Protein AF-T0ZUC8-F1 (afdb_monomer)

Organism: NCBI:txid410659

Foldseek 3Di:
DPVLLVLLVVLQVVLVVLVVCCVVQVDQPDDDPNHRVVVVSVVVSVVSNVVSNVSSVVSVVVVVVVVVVVVVPD

Secondary structure (DSSP, 8-state):
--HHHHHHHHHHHHHHHHHH-HHHH----SEETTEEHHHHHHHHHHHHHHHHHHHHHHHHHHHHHHHHHHSS--

InterPro domains:
  IPR021741 Protein of unknown function DUF3311 [PF11755] (10-58)

Mean predicted aligned error: 9.08 Å

Radius of gyration: 18.45 Å; Cα contacts (8 Å, |Δi|>4): 37; chains: 1; bounding box: 38×23×56 Å

Solvent-accessible surface area (backbone atoms only — not comparable to full-atom values): 4308 Å² total; per-residue (Å²): 128,62,68,60,59,54,51,29,52,50,42,59,47,48,48,56,54,66,65,66,49,48,85,84,51,74,47,74,69,64,60,55,97,89,37,44,43,56,57,57,50,52,62,57,44,51,62,49,43,54,50,34,47,51,52,26,49,54,50,53,50,57,55,52,55,58,60,57,65,69,69,72,78,117

pLDDT: mean 78.15, std 13.51, range [47.09, 95.19]

Structure (mmCIF, N/CA/C/O backbone):
data_AF-T0ZUC8-F1
#
_entry.id   AF-T0ZUC8-F1
#
loop_
_atom_site.group_PDB
_atom_site.id
_atom_site.type_symbol
_atom_site.label_atom_id
_atom_site.label_alt_id
_atom_site.label_comp_id
_atom_site.label_asym_id
_atom_site.label_entity_id
_atom_site.label_seq_id
_atom_site.pdbx_PDB_ins_code
_atom_site.Cartn_x
_atom_site.Cartn_y
_atom_site.Cartn_z
_atom_site.occupancy
_atom_site.B_iso_or_equiv
_atom_site.auth_seq_id
_atom_site.auth_comp_id
_atom_site.auth_asym_id
_atom_site.auth_atom_id
_atom_site.pdbx_PDB_model_num
ATOM 1 N N . MET A 1 1 ? -21.892 -8.521 11.494 1.00 55.53 1 MET A N 1
ATOM 2 C CA . MET A 1 1 ? -20.494 -8.050 11.371 1.00 55.53 1 MET A CA 1
ATOM 3 C C . MET A 1 1 ? -20.532 -6.547 11.172 1.00 55.53 1 MET A C 1
ATOM 5 O O . MET A 1 1 ? -21.328 -6.100 10.361 1.00 55.53 1 MET A O 1
ATOM 9 N N . ASP A 1 2 ? -19.754 -5.761 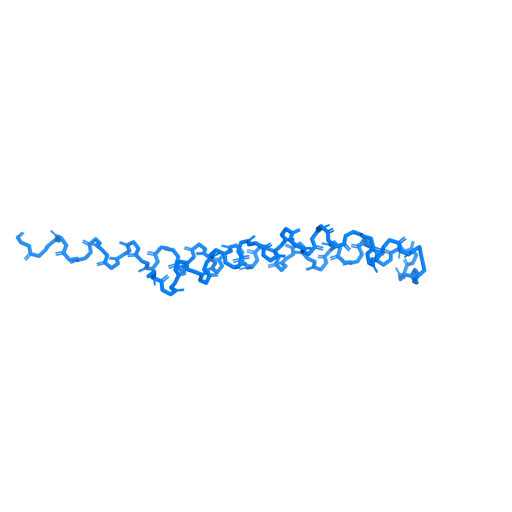11.918 1.00 77.06 2 ASP A N 1
ATOM 10 C CA . ASP A 1 2 ? -19.740 -4.305 11.721 1.00 77.06 2 ASP A CA 1
ATOM 11 C C . ASP A 1 2 ? -19.200 -3.987 10.321 1.00 77.06 2 ASP A C 1
ATOM 13 O O . ASP A 1 2 ? -18.035 -4.276 10.040 1.00 77.06 2 ASP A O 1
ATOM 17 N N . ASN A 1 3 ? -20.011 -3.368 9.456 1.00 84.31 3 ASN A N 1
ATOM 18 C CA . ASN A 1 3 ? -19.631 -3.053 8.069 1.00 84.31 3 ASN A CA 1
ATOM 19 C C . ASN A 1 3 ? -18.279 -2.315 7.991 1.00 84.31 3 ASN A C 1
ATOM 21 O O . ASN A 1 3 ? -17.487 -2.546 7.087 1.00 84.31 3 ASN A O 1
ATOM 25 N N . LYS A 1 4 ? -17.961 -1.490 8.998 1.00 82.00 4 LYS A N 1
ATOM 26 C CA . LYS A 1 4 ? -16.681 -0.769 9.113 1.00 82.00 4 LYS A CA 1
ATOM 27 C C . LYS A 1 4 ? -15.472 -1.686 9.316 1.00 82.00 4 LYS A C 1
ATOM 29 O O . LYS A 1 4 ? -14.413 -1.418 8.760 1.00 82.00 4 LYS A O 1
ATOM 34 N N . LYS A 1 5 ? -15.621 -2.760 10.098 1.00 83.81 5 LYS A N 1
ATOM 35 C CA . LYS A 1 5 ? -14.556 -3.752 10.320 1.00 83.81 5 LYS A CA 1
ATOM 36 C C . LYS A 1 5 ? -14.313 -4.572 9.057 1.00 83.81 5 LYS A C 1
ATOM 38 O O . LYS A 1 5 ? -13.164 -4.848 8.739 1.00 83.81 5 LYS A O 1
ATOM 43 N N . LEU A 1 6 ? -15.382 -4.902 8.326 1.00 87.88 6 LEU A N 1
ATOM 44 C CA . LEU A 1 6 ? -15.279 -5.572 7.029 1.00 87.88 6 LEU A CA 1
ATOM 45 C C . LEU A 1 6 ? -14.527 -4.698 6.014 1.00 87.88 6 LEU A C 1
ATOM 47 O O . LEU A 1 6 ? -13.590 -5.175 5.386 1.00 87.88 6 LEU A O 1
ATOM 51 N N . VAL A 1 7 ? -14.872 -3.410 5.912 1.00 88.69 7 VAL A N 1
ATOM 52 C CA . VAL A 1 7 ? -14.167 -2.463 5.029 1.00 88.69 7 VAL A CA 1
ATOM 53 C C . VAL A 1 7 ? -12.693 -2.325 5.420 1.00 88.69 7 VAL A C 1
ATOM 55 O O . VAL A 1 7 ? -11.831 -2.406 4.554 1.00 88.69 7 VAL A O 1
ATOM 58 N N . ALA A 1 8 ? -12.380 -2.181 6.711 1.00 88.06 8 ALA A N 1
ATOM 59 C CA . ALA A 1 8 ? -10.992 -2.104 7.170 1.00 88.06 8 ALA A CA 1
ATOM 60 C C . ALA A 1 8 ? -10.196 -3.383 6.850 1.00 88.06 8 ALA A C 1
ATOM 62 O O . ALA A 1 8 ? -9.060 -3.292 6.394 1.00 88.06 8 ALA A O 1
ATOM 63 N N . ALA A 1 9 ? -10.798 -4.564 7.026 1.00 88.00 9 ALA A N 1
ATOM 64 C CA . ALA A 1 9 ? -10.171 -5.834 6.666 1.00 88.00 9 ALA A CA 1
ATOM 65 C C . ALA A 1 9 ? -9.883 -5.928 5.158 1.00 88.00 9 ALA A C 1
ATOM 67 O O . ALA A 1 9 ? -8.792 -6.339 4.773 1.00 88.00 9 ALA A O 1
ATOM 68 N N . ILE A 1 10 ? -10.816 -5.488 4.307 1.00 90.56 10 ILE A N 1
ATOM 69 C CA . ILE A 1 10 ? -10.615 -5.455 2.850 1.00 90.56 10 ILE A CA 1
ATOM 70 C C . ILE A 1 10 ? -9.463 -4.511 2.484 1.00 90.56 10 ILE A C 1
ATOM 72 O O . ILE A 1 10 ? -8.562 -4.915 1.754 1.00 90.56 10 ILE A O 1
ATOM 76 N N . LEU A 1 11 ? -9.446 -3.288 3.026 1.00 91.06 11 LEU A N 1
ATOM 77 C CA . LEU A 1 11 ? -8.387 -2.303 2.759 1.00 91.06 11 LEU A CA 1
ATOM 78 C C . LEU A 1 11 ? -6.993 -2.815 3.142 1.00 91.06 11 LEU A C 1
ATOM 80 O O . LEU A 1 11 ? -6.020 -2.483 2.475 1.00 91.06 11 LEU A O 1
ATOM 84 N N . ILE A 1 12 ? -6.904 -3.632 4.193 1.00 89.12 12 ILE A N 1
ATOM 85 C CA . ILE A 1 12 ? -5.650 -4.249 4.637 1.00 89.12 12 ILE A CA 1
ATOM 86 C C . ILE A 1 12 ? -5.223 -5.380 3.703 1.00 89.12 12 ILE A C 1
ATOM 88 O O . ILE A 1 12 ? -4.031 -5.523 3.469 1.00 89.12 12 ILE A O 1
ATOM 92 N N . ILE A 1 13 ? -6.158 -6.17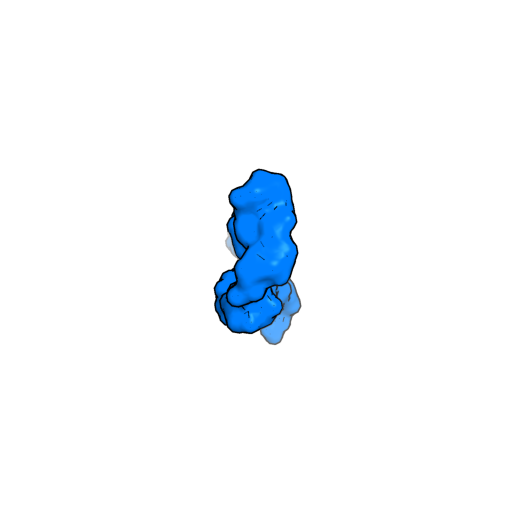2 3.172 1.00 90.88 13 ILE A N 1
ATOM 93 C CA . ILE A 1 13 ? -5.858 -7.330 2.312 1.00 90.88 13 ILE A CA 1
ATOM 94 C C . ILE A 1 13 ? -5.450 -6.901 0.893 1.00 90.88 13 ILE A C 1
ATOM 96 O O . ILE A 1 13 ? -4.600 -7.549 0.283 1.00 90.88 13 ILE A O 1
ATOM 100 N N . VAL A 1 14 ? -6.013 -5.805 0.376 1.00 90.31 14 VAL A N 1
ATOM 101 C CA . VAL A 1 14 ? -5.753 -5.301 -0.987 1.00 90.31 14 VAL A CA 1
ATOM 102 C C . VAL A 1 14 ? -4.255 -5.142 -1.309 1.00 90.31 14 VAL A C 1
ATOM 104 O O . VAL A 1 14 ? -3.840 -5.672 -2.341 1.00 90.31 14 VAL A O 1
ATOM 107 N N . PRO A 1 15 ? -3.418 -4.507 -0.460 1.00 86.38 15 PRO A N 1
ATOM 108 C CA . PRO A 1 15 ? -1.975 -4.448 -0.668 1.00 86.38 15 PRO A CA 1
ATOM 109 C C . PRO A 1 15 ? -1.357 -5.836 -0.850 1.00 86.38 15 PRO A C 1
ATOM 111 O O . PRO A 1 15 ? -0.657 -6.064 -1.827 1.00 86.38 15 PRO A O 1
ATOM 114 N N . PHE A 1 16 ? -1.656 -6.799 0.027 1.00 86.31 16 PHE A N 1
ATOM 115 C CA . PHE A 1 16 ? -1.070 -8.142 -0.059 1.00 86.31 16 PHE A CA 1
ATOM 116 C C . PHE A 1 16 ? -1.416 -8.837 -1.371 1.00 86.31 16 PHE A C 1
ATOM 118 O O . PHE A 1 16 ? -0.539 -9.430 -1.990 1.00 86.31 16 PHE A O 1
ATOM 125 N N . VAL A 1 17 ? -2.666 -8.727 -1.826 1.00 86.44 17 VAL A N 1
ATOM 126 C CA . VAL A 1 17 ? -3.089 -9.282 -3.120 1.00 86.44 17 VAL A CA 1
ATOM 127 C C . VAL A 1 17 ? -2.355 -8.592 -4.272 1.00 86.44 17 VAL A C 1
ATOM 129 O O . VAL A 1 17 ? -1.898 -9.266 -5.192 1.00 86.44 17 VAL A O 1
ATOM 132 N N . ALA A 1 18 ? -2.178 -7.272 -4.198 1.00 82.38 18 ALA A N 1
ATOM 133 C CA . ALA A 1 18 ? -1.448 -6.502 -5.199 1.00 82.38 18 ALA A CA 1
ATOM 134 C C . ALA A 1 18 ? 0.039 -6.890 -5.291 1.00 82.38 18 ALA A C 1
ATOM 136 O O . ALA A 1 18 ? 0.571 -6.933 -6.399 1.00 82.38 18 ALA A O 1
ATOM 137 N N . TYR A 1 19 ? 0.693 -7.208 -4.168 1.00 78.44 19 TYR A N 1
ATOM 138 C CA . TYR A 1 19 ? 2.075 -7.709 -4.140 1.00 78.44 19 TYR A CA 1
ATOM 139 C C . TYR A 1 19 ? 2.178 -9.197 -4.533 1.00 78.44 19 TYR A C 1
ATOM 141 O O . TYR A 1 19 ? 3.159 -9.598 -5.155 1.00 78.44 19 TYR A O 1
ATOM 149 N N . LEU A 1 20 ? 1.173 -10.019 -4.203 1.00 78.25 20 LEU A N 1
ATOM 150 C CA . LEU A 1 20 ? 1.121 -11.453 -4.535 1.00 78.25 20 LEU A CA 1
ATOM 151 C C . LEU A 1 20 ? 0.742 -11.732 -5.995 1.00 78.25 20 LEU A C 1
ATOM 153 O O . LEU A 1 20 ? 1.010 -12.827 -6.487 1.00 78.25 20 LEU A O 1
ATOM 157 N N . ALA A 1 21 ? 0.193 -10.752 -6.720 1.00 71.69 21 ALA A N 1
ATOM 158 C CA . ALA A 1 21 ? -0.060 -10.809 -8.165 1.00 71.69 21 ALA A CA 1
ATOM 159 C C . ALA A 1 21 ? 1.232 -10.802 -9.023 1.00 71.69 21 ALA A C 1
ATOM 161 O O . ALA A 1 21 ? 1.229 -10.372 -10.176 1.00 71.69 21 ALA A O 1
ATOM 162 N N . LEU 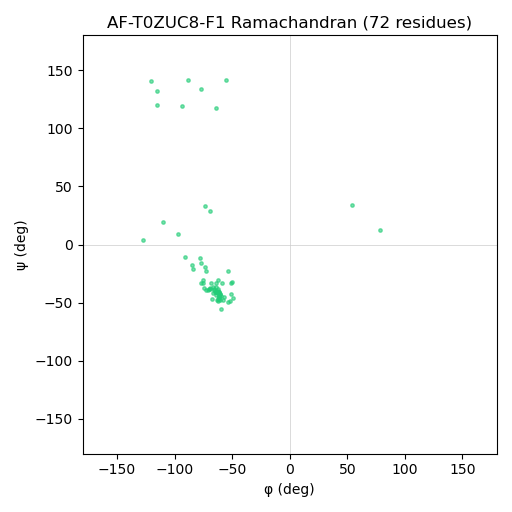A 1 22 ? 2.331 -11.319 -8.467 1.00 61.62 22 LEU A N 1
ATOM 163 C CA . LEU A 1 22 ? 3.664 -11.424 -9.047 1.00 61.62 22 LEU A CA 1
ATOM 164 C C . LEU A 1 22 ? 3.695 -12.065 -10.449 1.00 61.62 22 LEU A C 1
ATOM 166 O O . LEU A 1 22 ? 4.381 -11.523 -11.313 1.00 61.62 22 LEU A O 1
ATOM 170 N N . PRO A 1 23 ? 2.955 -13.155 -10.750 1.00 61.28 23 PRO A N 1
ATOM 171 C CA . PRO A 1 23 ? 3.090 -13.800 -12.054 1.00 61.28 23 PRO A CA 1
ATOM 172 C C . PRO A 1 23 ? 2.370 -13.064 -13.196 1.00 61.28 23 PRO A C 1
ATOM 174 O O . PRO A 1 23 ? 2.620 -13.387 -14.350 1.00 61.28 23 PRO A O 1
ATOM 177 N N . LEU A 1 24 ? 1.508 -12.076 -12.914 1.00 57.78 24 LEU A N 1
ATOM 178 C CA . LEU A 1 24 ? 0.778 -11.331 -13.954 1.00 57.78 24 LEU A CA 1
ATOM 179 C C . LEU A 1 24 ? 1.586 -10.162 -14.548 1.00 57.78 24 LEU A C 1
ATOM 181 O O . LEU A 1 24 ? 1.250 -9.695 -15.633 1.00 57.78 24 LEU A O 1
ATOM 185 N N . TYR A 1 25 ? 2.650 -9.711 -13.869 1.00 54.72 25 TYR A N 1
ATOM 186 C CA . TYR A 1 25 ? 3.466 -8.560 -14.290 1.00 54.72 25 TYR A CA 1
ATOM 187 C C . TYR A 1 25 ? 4.970 -8.842 -14.360 1.00 54.72 25 TYR A C 1
ATOM 189 O O . TYR A 1 25 ? 5.731 -7.922 -14.649 1.00 54.72 25 TYR A O 1
ATOM 197 N N . ASN A 1 26 ? 5.418 -10.081 -14.121 1.00 58.16 26 ASN A N 1
ATOM 198 C CA . ASN A 1 26 ? 6.832 -10.478 -14.224 1.00 58.16 26 ASN A CA 1
ATOM 199 C C . ASN A 1 26 ? 7.323 -10.581 -15.683 1.00 58.16 26 ASN A C 1
ATOM 201 O O . ASN A 1 26 ? 8.123 -11.446 -16.035 1.00 58.16 26 ASN A O 1
ATOM 205 N N . THR A 1 27 ? 6.794 -9.730 -16.553 1.00 62.03 27 THR A N 1
ATOM 206 C CA . THR A 1 27 ? 7.241 -9.603 -17.930 1.00 62.03 27 THR A CA 1
ATOM 207 C C . THR A 1 27 ? 8.268 -8.479 -17.949 1.00 62.03 27 THR A C 1
ATOM 209 O O . THR A 1 27 ? 7.948 -7.344 -17.609 1.00 62.03 27 THR A O 1
ATOM 212 N N . GLU A 1 28 ? 9.499 -8.803 -18.344 1.00 59.66 28 GLU A N 1
ATOM 213 C CA . GLU A 1 28 ? 10.621 -7.858 -18.517 1.00 59.66 28 GLU A CA 1
ATOM 214 C C . GLU A 1 28 ? 10.254 -6.680 -19.449 1.00 59.66 28 GLU A C 1
ATOM 216 O O . GLU A 1 28 ? 10.818 -5.595 -19.354 1.00 59.66 28 GLU A O 1
ATOM 221 N N . PHE A 1 29 ? 9.249 -6.866 -20.313 1.00 57.53 29 PHE A N 1
ATOM 222 C CA . PHE A 1 29 ? 8.773 -5.883 -21.280 1.00 57.53 29 PHE A CA 1
ATOM 223 C C . PHE A 1 29 ? 7.330 -5.460 -20.970 1.00 57.53 29 PHE A C 1
ATOM 225 O O . PHE A 1 29 ? 6.475 -6.336 -20.805 1.00 57.53 29 PHE A O 1
ATOM 232 N N . PRO A 1 30 ? 7.000 -4.154 -20.954 1.00 68.88 30 PRO A N 1
ATOM 233 C CA . PRO A 1 30 ? 7.808 -3.003 -21.372 1.00 68.88 30 PRO A CA 1
ATOM 234 C C . PRO A 1 30 ? 8.699 -2.414 -20.262 1.00 68.88 30 PRO A C 1
ATOM 236 O O . PRO A 1 30 ? 8.274 -2.246 -19.119 1.00 68.88 30 PRO A O 1
ATOM 239 N N . GLU A 1 31 ? 9.911 -2.003 -20.631 1.00 75.31 31 GLU A N 1
ATOM 240 C CA . GLU A 1 31 ? 10.730 -1.117 -19.802 1.00 75.31 31 GLU A CA 1
ATOM 241 C C . GLU A 1 31 ? 10.219 0.323 -19.919 1.00 75.31 31 GLU A C 1
ATOM 243 O O . GLU A 1 31 ? 9.969 0.833 -21.015 1.00 75.31 31 GLU A O 1
ATOM 248 N N . VAL A 1 32 ? 10.079 1.004 -18.785 1.00 81.38 32 VAL A N 1
ATOM 249 C CA . VAL A 1 32 ? 9.697 2.416 -18.721 1.00 81.38 32 VAL A CA 1
ATOM 250 C C . VAL A 1 32 ? 10.867 3.182 -18.125 1.00 81.38 32 VAL A C 1
ATOM 252 O O . VAL A 1 32 ? 11.289 2.912 -17.002 1.00 81.38 32 VAL A O 1
ATOM 255 N N . ALA A 1 33 ? 11.406 4.139 -18.885 1.00 83.88 33 ALA A N 1
ATOM 256 C CA . ALA A 1 33 ? 12.562 4.945 -18.485 1.00 83.88 33 ALA A CA 1
ATOM 257 C C . ALA A 1 33 ? 13.803 4.116 -18.066 1.00 83.88 33 ALA A C 1
ATOM 259 O O . ALA A 1 33 ? 14.541 4.521 -17.172 1.00 83.88 33 ALA A O 1
ATOM 260 N N . GLY A 1 34 ? 14.026 2.956 -18.701 1.00 83.44 34 GLY A N 1
ATOM 261 C CA . GLY A 1 34 ? 15.166 2.071 -18.417 1.00 83.44 34 GLY A CA 1
ATOM 262 C C . GLY A 1 34 ? 15.014 1.208 -17.160 1.00 83.44 34 GLY A C 1
ATOM 263 O O . GLY A 1 34 ? 15.991 0.624 -16.700 1.00 83.44 34 GLY A O 1
ATOM 264 N N . LEU A 1 35 ? 13.806 1.138 -16.588 1.00 81.06 35 LEU A N 1
ATOM 265 C CA . LEU A 1 35 ? 13.463 0.229 -15.497 1.00 81.06 35 LEU A CA 1
ATOM 266 C C . LEU A 1 35 ? 12.310 -0.692 -15.916 1.00 81.06 35 LEU A C 1
ATOM 268 O O . LEU A 1 35 ? 11.345 -0.217 -16.527 1.00 81.06 35 LEU A O 1
ATOM 272 N N . PRO A 1 36 ? 12.343 -1.982 -15.536 1.00 82.50 36 PRO A N 1
ATOM 273 C CA . PRO A 1 36 ? 11.212 -2.878 -15.735 1.00 82.50 36 PRO A CA 1
ATOM 274 C C . PRO A 1 36 ? 9.933 -2.318 -15.102 1.00 82.50 36 PRO A C 1
ATOM 276 O O . PRO A 1 36 ? 9.964 -1.764 -13.995 1.00 82.50 36 PRO A O 1
ATOM 279 N N . PHE A 1 37 ? 8.791 -2.505 -15.770 1.00 80.50 37 PHE A N 1
ATOM 280 C CA . PHE A 1 37 ? 7.475 -2.055 -15.294 1.00 80.50 37 PHE A CA 1
ATOM 281 C C . PHE A 1 37 ? 7.173 -2.477 -13.845 1.00 80.50 37 PHE A C 1
ATOM 283 O O . PHE A 1 37 ? 6.540 -1.732 -13.094 1.00 80.50 37 PHE A O 1
ATOM 290 N N . PHE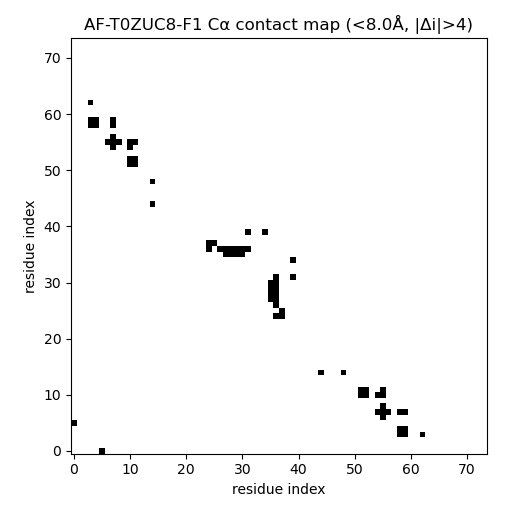 A 1 38 ? 7.688 -3.634 -13.420 1.00 79.75 38 PHE A N 1
ATOM 291 C CA . PHE A 1 38 ? 7.591 -4.122 -12.046 1.00 79.75 38 PHE A CA 1
ATOM 292 C C . PHE A 1 38 ? 7.995 -3.070 -11.003 1.00 79.75 38 PHE A C 1
ATOM 294 O O . PHE A 1 38 ? 7.278 -2.864 -10.026 1.00 79.75 38 PHE A O 1
ATOM 301 N N . TYR A 1 39 ? 9.106 -2.361 -11.205 1.00 81.81 39 TYR A N 1
ATOM 302 C CA . TYR A 1 39 ? 9.579 -1.372 -10.234 1.00 81.81 39 TYR A CA 1
ATOM 303 C C . TYR A 1 39 ? 8.663 -0.151 -10.167 1.00 81.81 39 TYR A C 1
ATOM 305 O O . TYR A 1 39 ? 8.376 0.340 -9.076 1.00 81.81 39 TYR A O 1
ATOM 313 N N . TRP A 1 40 ? 8.136 0.296 -11.307 1.00 84.44 40 TRP A N 1
ATOM 314 C CA . TRP A 1 40 ? 7.141 1.369 -11.351 1.00 84.44 40 TRP A CA 1
ATOM 315 C C . TRP A 1 40 ? 5.868 0.995 -10.605 1.00 84.44 40 TRP A C 1
ATOM 317 O O . TRP A 1 40 ? 5.333 1.808 -9.850 1.00 84.44 40 TRP A O 1
ATOM 327 N N . TYR A 1 41 ? 5.429 -0.255 -10.751 1.00 84.50 41 TYR A N 1
ATOM 328 C CA . TYR A 1 41 ? 4.320 -0.790 -9.978 1.00 84.50 41 TYR A CA 1
ATOM 329 C C . TYR A 1 41 ? 4.612 -0.706 -8.473 1.00 84.50 41 TYR A C 1
ATOM 331 O O . TYR A 1 41 ? 3.796 -0.156 -7.739 1.00 84.50 41 TYR A O 1
ATOM 339 N N . GLN A 1 42 ? 5.793 -1.132 -8.010 1.00 85.62 42 GLN A N 1
ATOM 340 C CA . GLN A 1 42 ? 6.160 -1.019 -6.590 1.00 85.62 42 GLN A CA 1
ATOM 341 C C . GLN A 1 42 ? 6.175 0.433 -6.092 1.00 85.62 42 GLN A C 1
ATOM 343 O O . GLN A 1 42 ? 5.657 0.718 -5.010 1.00 85.62 42 GLN A O 1
ATOM 348 N N . ILE A 1 43 ? 6.722 1.358 -6.886 1.00 89.25 43 ILE A N 1
ATOM 349 C CA . ILE A 1 43 ? 6.804 2.784 -6.538 1.00 89.25 43 ILE A CA 1
ATOM 350 C C . ILE A 1 43 ? 5.410 3.403 -6.409 1.00 89.25 43 ILE A C 1
ATOM 352 O O . ILE A 1 43 ? 5.187 4.186 -5.491 1.00 89.25 43 ILE A O 1
ATOM 356 N N . ILE A 1 44 ? 4.469 3.048 -7.288 1.00 90.44 44 ILE A N 1
ATOM 357 C CA . ILE A 1 44 ? 3.080 3.530 -7.233 1.00 90.44 44 ILE A CA 1
ATOM 358 C C . ILE A 1 44 ? 2.312 2.867 -6.082 1.00 90.44 44 ILE A C 1
ATOM 360 O O . ILE A 1 44 ? 1.539 3.527 -5.384 1.00 90.44 44 ILE A O 1
ATOM 364 N N . TRP A 1 45 ? 2.535 1.575 -5.839 1.00 89.00 45 TRP A N 1
ATOM 365 C CA . TRP A 1 45 ? 1.859 0.839 -4.769 1.00 89.00 45 TRP A CA 1
ATOM 366 C C . TRP A 1 45 ? 2.338 1.204 -3.367 1.00 89.00 45 TRP A C 1
ATOM 368 O O . TRP A 1 45 ? 1.579 1.060 -2.405 1.00 89.00 45 TRP A O 1
ATOM 378 N N . LEU A 1 46 ? 3.546 1.745 -3.229 1.00 89.88 46 LEU A N 1
ATOM 379 C CA . LEU A 1 46 ? 4.078 2.199 -1.949 1.00 89.88 46 LEU A CA 1
ATOM 380 C C . LEU A 1 46 ? 3.218 3.310 -1.294 1.00 89.88 46 LEU A C 1
ATOM 382 O O . LEU A 1 46 ? 2.741 3.099 -0.178 1.00 89.88 46 LEU A O 1
ATOM 386 N N . PRO A 1 47 ? 2.924 4.458 -1.941 1.00 94.81 47 PRO A N 1
ATOM 387 C CA . PRO A 1 47 ? 2.035 5.468 -1.369 1.00 94.81 47 PRO A CA 1
ATOM 388 C C . PRO A 1 47 ? 0.577 4.996 -1.282 1.00 94.81 47 PRO A C 1
ATOM 390 O O . PRO A 1 47 ? -0.118 5.351 -0.328 1.00 94.81 47 PRO A O 1
ATOM 393 N N . ILE A 1 48 ? 0.107 4.169 -2.226 1.00 93.94 48 ILE A N 1
ATOM 394 C CA . ILE A 1 48 ? -1.260 3.623 -2.198 1.00 93.94 48 ILE A CA 1
ATOM 395 C C . ILE A 1 48 ? -1.461 2.741 -0.966 1.00 93.94 48 ILE A C 1
ATOM 397 O O . ILE A 1 48 ? -2.444 2.909 -0.248 1.00 93.94 48 ILE A O 1
ATOM 401 N N . SER A 1 49 ? -0.532 1.827 -0.683 1.00 92.75 49 SER A N 1
ATOM 402 C CA . SER A 1 49 ? -0.623 0.950 0.486 1.00 92.75 49 SER A CA 1
ATOM 403 C C . SER A 1 49 ? -0.597 1.751 1.791 1.00 92.75 49 SER A C 1
ATOM 405 O O . SER A 1 49 ? -1.433 1.514 2.665 1.00 92.75 49 SER A O 1
ATOM 407 N N . GLY A 1 50 ? 0.262 2.772 1.888 1.00 94.12 50 GLY A N 1
ATOM 408 C CA . GLY A 1 50 ? 0.262 3.716 3.009 1.00 94.12 50 GLY A CA 1
ATOM 409 C C . GLY A 1 50 ? -1.089 4.416 3.204 1.00 94.12 50 GLY A C 1
ATOM 410 O O . GLY A 1 50 ? -1.608 4.464 4.322 1.00 94.12 50 GLY A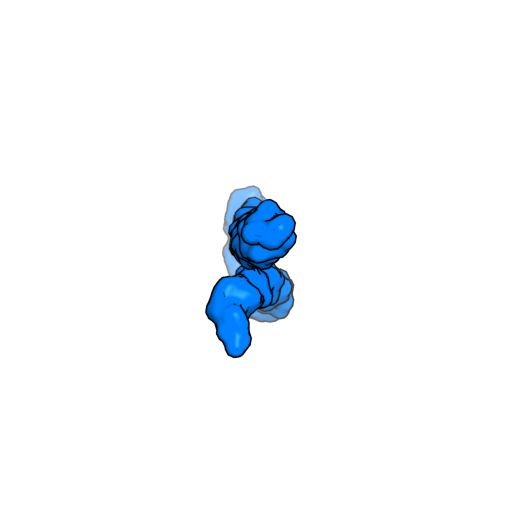 O 1
ATOM 411 N N . ALA A 1 51 ? -1.704 4.900 2.120 1.00 95.19 51 ALA A N 1
ATOM 412 C CA . ALA A 1 51 ? -3.024 5.528 2.163 1.00 95.19 51 ALA A CA 1
ATOM 413 C C . ALA A 1 51 ? -4.127 4.544 2.594 1.00 95.19 51 ALA A C 1
ATOM 415 O O . ALA A 1 51 ? -4.960 4.881 3.439 1.00 95.19 51 ALA A O 1
ATOM 416 N N . LEU A 1 52 ? -4.117 3.315 2.069 1.00 93.38 52 LEU A N 1
ATOM 417 C CA . LEU A 1 52 ? -5.073 2.266 2.438 1.00 93.38 52 LEU A CA 1
ATOM 418 C C . LEU A 1 52 ? -4.977 1.915 3.929 1.00 93.38 52 LEU A C 1
ATOM 420 O O . LEU A 1 52 ? -6.005 1.856 4.611 1.00 93.38 52 LEU A O 1
ATOM 424 N N . PHE A 1 53 ? -3.760 1.753 4.459 1.00 93.56 53 PHE A N 1
ATOM 425 C CA . PHE A 1 53 ? -3.547 1.499 5.886 1.00 93.56 53 PHE A CA 1
ATOM 426 C C . PHE A 1 53 ? -3.979 2.676 6.757 1.00 93.56 53 PHE A C 1
ATOM 428 O O . PHE A 1 53 ? -4.615 2.466 7.792 1.00 93.56 53 PHE A O 1
ATOM 435 N N . TYR A 1 54 ? -3.700 3.909 6.330 1.00 93.81 54 TYR A N 1
ATOM 436 C CA . TYR A 1 54 ? -4.150 5.101 7.041 1.00 93.81 54 TYR A CA 1
ATOM 437 C C . TYR A 1 54 ? -5.682 5.162 7.134 1.00 93.81 54 TYR A C 1
ATOM 439 O O . TYR A 1 54 ? -6.236 5.338 8.222 1.00 93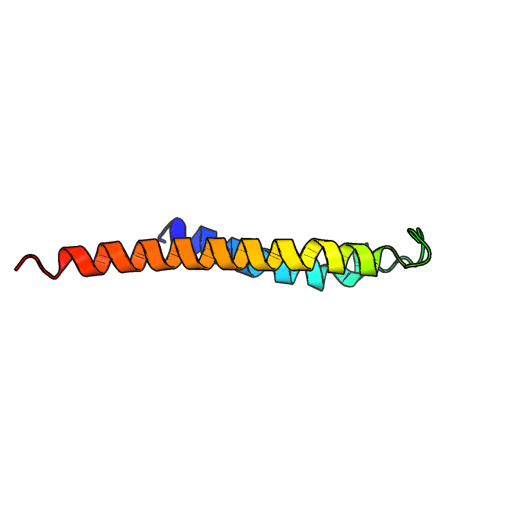.81 54 TYR A O 1
ATOM 447 N N . ILE A 1 55 ? -6.384 4.938 6.019 1.00 91.94 55 ILE A N 1
ATOM 448 C CA . ILE A 1 55 ? -7.854 4.917 5.984 1.00 91.94 55 ILE A CA 1
ATOM 449 C C . ILE A 1 55 ? -8.397 3.797 6.880 1.00 91.94 55 ILE A C 1
ATOM 451 O O . ILE A 1 55 ? -9.328 4.025 7.658 1.00 91.94 55 ILE A O 1
ATOM 455 N N . ALA A 1 56 ? -7.804 2.601 6.823 1.00 91.19 56 ALA A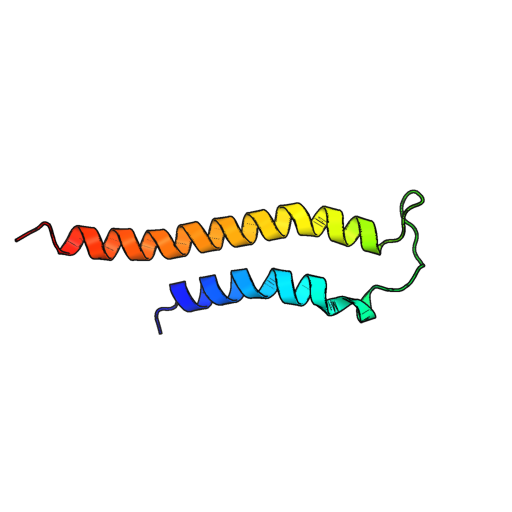 N 1
ATOM 456 C CA . ALA A 1 56 ? -8.190 1.489 7.685 1.00 91.19 56 ALA A CA 1
ATOM 457 C C . ALA A 1 56 ? -8.027 1.841 9.176 1.00 91.19 56 ALA A C 1
ATOM 459 O O . ALA A 1 56 ? -8.946 1.600 9.965 1.00 91.19 56 ALA A O 1
ATOM 460 N N . ALA A 1 57 ? -6.914 2.475 9.558 1.00 89.50 57 ALA A N 1
ATOM 461 C CA . ALA A 1 57 ? -6.663 2.915 10.929 1.00 89.50 57 ALA A CA 1
ATOM 462 C C . ALA A 1 57 ? -7.713 3.932 11.408 1.00 89.50 57 ALA A C 1
ATOM 464 O O . ALA A 1 57 ? -8.306 3.758 12.477 1.00 89.50 57 ALA A O 1
ATOM 465 N N . VAL A 1 58 ? -8.027 4.941 10.588 1.00 89.31 58 VAL A N 1
ATOM 466 C CA . VAL A 1 58 ? -9.049 5.955 10.904 1.00 89.31 58 VAL A CA 1
ATOM 467 C C . VAL A 1 58 ? -10.441 5.326 11.067 1.00 89.31 58 VAL A C 1
ATOM 469 O O . VAL A 1 58 ? -11.198 5.696 11.975 1.00 89.31 58 VAL A O 1
ATOM 472 N N . LEU A 1 59 ? -10.793 4.349 10.227 1.00 87.19 59 LEU A N 1
ATOM 473 C CA . LEU A 1 59 ? -12.072 3.635 10.314 1.00 87.19 59 LEU A CA 1
ATOM 474 C C . LEU A 1 59 ? -12.189 2.794 11.592 1.00 87.19 59 LEU A C 1
ATOM 476 O O . LEU A 1 59 ? -13.261 2.769 12.211 1.00 87.19 59 LEU A O 1
ATOM 480 N N . ILE A 1 60 ? -11.100 2.144 12.010 1.00 85.56 60 ILE A N 1
ATOM 481 C CA . ILE A 1 60 ? -11.040 1.354 13.248 1.00 85.56 60 ILE A CA 1
ATOM 482 C C . ILE A 1 60 ? -11.154 2.269 14.476 1.00 85.56 60 ILE A C 1
ATOM 484 O O . ILE A 1 60 ? -11.987 2.023 15.359 1.00 85.56 60 ILE A O 1
ATOM 488 N N . ASP A 1 61 ? -10.398 3.368 14.512 1.00 81.69 61 ASP A N 1
ATOM 489 C CA . ASP A 1 61 ? -10.420 4.323 15.626 1.00 81.69 61 ASP A CA 1
ATOM 490 C C . ASP A 1 61 ? -11.774 5.022 15.783 1.00 81.69 61 ASP A C 1
ATOM 492 O O . ASP A 1 61 ? -12.234 5.275 16.904 1.00 81.69 61 ASP A O 1
ATOM 496 N N . SER A 1 62 ? -12.473 5.257 14.674 1.00 72.25 62 SER A N 1
ATOM 497 C CA . SER A 1 62 ? -13.840 5.784 14.681 1.00 72.25 62 SER A CA 1
ATOM 498 C C . SER A 1 62 ? -14.830 4.845 15.387 1.00 72.25 62 SER A C 1
ATOM 500 O O . SER A 1 62 ? -15.802 5.306 15.993 1.00 72.25 62 SER A O 1
ATOM 502 N N . GLY A 1 63 ? -14.590 3.529 15.355 1.00 64.06 63 GLY A N 1
ATOM 503 C CA . GLY A 1 63 ? -15.348 2.550 16.142 1.00 64.06 63 GLY A CA 1
ATOM 504 C C . GLY A 1 63 ? -15.033 2.627 17.640 1.00 64.06 63 GLY A C 1
ATOM 505 O O . GLY A 1 63 ? -15.942 2.570 18.471 1.00 64.06 63 GLY A O 1
ATOM 506 N N . ARG A 1 64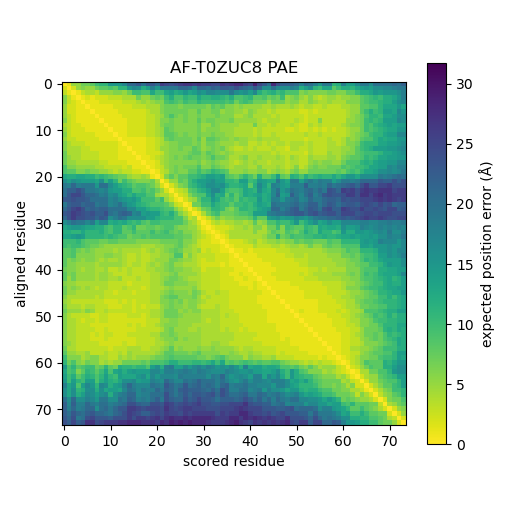 ? -13.757 2.839 17.989 1.00 63.59 64 ARG A N 1
ATOM 507 C CA . ARG A 1 64 ? -13.274 2.947 19.378 1.00 63.59 64 ARG A CA 1
ATOM 508 C C . ARG A 1 64 ? -13.803 4.192 20.096 1.00 63.59 64 ARG A C 1
ATOM 510 O O . ARG A 1 64 ? -14.230 4.096 21.247 1.00 63.59 64 ARG A O 1
ATOM 517 N N . LYS A 1 65 ? -13.837 5.348 19.420 1.00 60.91 65 LYS A N 1
ATOM 518 C CA . LYS A 1 65 ? -14.342 6.610 20.004 1.00 60.91 65 LYS A CA 1
ATOM 519 C C . LYS A 1 65 ? -15.825 6.528 20.387 1.00 60.91 65 LYS A C 1
ATOM 521 O O . LYS A 1 65 ? -16.207 7.013 21.451 1.00 60.91 65 LYS A O 1
ATOM 526 N N . LYS A 1 66 ? -16.650 5.855 19.575 1.00 58.19 66 LYS A N 1
ATOM 527 C CA . LYS A 1 66 ? -18.090 5.687 19.843 1.00 58.19 66 LYS A CA 1
ATOM 528 C C . LYS A 1 66 ? -18.366 4.815 21.077 1.00 58.19 66 LYS A C 1
ATOM 530 O O . LYS A 1 66 ? -19.270 5.130 21.842 1.00 58.19 66 LYS A O 1
ATOM 535 N N . ALA A 1 67 ? -17.563 3.772 21.310 1.00 60.12 67 ALA A N 1
ATOM 536 C CA . ALA A 1 67 ? -17.686 2.917 22.495 1.00 60.12 67 ALA A CA 1
ATOM 537 C C . ALA A 1 67 ? -17.293 3.646 23.796 1.00 60.12 67 ALA A C 1
ATOM 539 O O . ALA A 1 67 ? -17.942 3.473 24.825 1.00 60.12 67 ALA A O 1
ATOM 540 N N . LYS A 1 68 ? -16.271 4.514 23.748 1.00 58.50 68 LYS A N 1
ATOM 541 C CA . LYS A 1 68 ? -15.767 5.235 24.931 1.00 58.50 68 LYS A CA 1
ATOM 542 C C . LYS A 1 68 ? -16.685 6.386 25.385 1.00 58.50 68 LYS A C 1
ATOM 544 O O . LYS A 1 68 ? -16.785 6.642 26.578 1.00 58.50 68 LYS A O 1
ATOM 549 N N . GLY A 1 69 ? -17.406 7.034 24.463 1.00 58.41 69 GLY A N 1
ATOM 550 C CA . GLY A 1 69 ? -18.356 8.115 24.778 1.00 58.41 69 GLY A CA 1
ATOM 551 C C . GLY A 1 69 ? -19.672 7.662 25.431 1.00 58.41 69 GLY A C 1
ATOM 552 O O . GLY A 1 69 ? -20.340 8.464 26.074 1.00 58.41 69 GLY A O 1
ATOM 553 N N . SER A 1 70 ? -20.034 6.380 25.311 1.00 57.72 70 SER A N 1
ATOM 554 C CA . SER A 1 70 ? -21.244 5.816 25.934 1.00 57.72 70 SER A CA 1
ATOM 555 C C . SER A 1 70 ? -21.041 5.401 27.397 1.00 57.72 70 SER A C 1
ATOM 557 O O . SER A 1 70 ? -22.022 5.267 28.121 1.00 57.72 70 SER A O 1
ATOM 559 N N . GLY A 1 71 ? -19.795 5.174 27.831 1.00 57.66 71 GLY A N 1
ATOM 560 C CA . GLY A 1 71 ? -19.470 4.716 29.189 1.00 57.66 71 GLY A CA 1
ATOM 561 C C . GLY A 1 71 ? -19.202 5.834 30.201 1.00 57.66 71 GLY A C 1
ATOM 562 O O . GLY A 1 71 ? -19.141 5.560 31.390 1.00 57.66 71 GLY A O 1
ATOM 563 N N . SER A 1 72 ? -19.063 7.086 29.752 1.00 57.47 72 SER A N 1
ATOM 564 C CA . SER A 1 72 ? -18.741 8.238 30.616 1.00 57.47 72 SER A CA 1
ATOM 565 C C . SER A 1 72 ? -19.971 9.048 31.051 1.00 57.47 72 SER A C 1
ATOM 567 O O . SER A 1 72 ? -19.821 10.147 31.577 1.00 57.47 72 SER A O 1
ATOM 569 N N . ARG A 1 73 ? -21.186 8.552 30.780 1.00 57.47 73 ARG A N 1
ATOM 570 C CA . ARG A 1 73 ? -22.453 9.245 31.075 1.00 57.47 73 ARG A CA 1
ATOM 571 C C . ARG A 1 73 ? -23.270 8.592 32.198 1.00 57.47 73 ARG A C 1
ATOM 573 O O . ARG A 1 73 ? -24.475 8.818 32.260 1.00 57.47 73 ARG A O 1
ATOM 580 N N . LYS A 1 74 ? -22.637 7.762 33.030 1.00 47.09 74 LYS A N 1
AT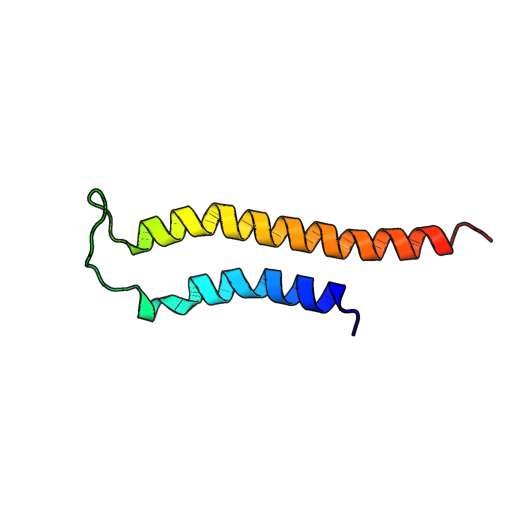OM 581 C CA . LYS A 1 74 ? -23.221 7.246 34.272 1.00 47.09 74 LYS A CA 1
ATOM 582 C C . LYS A 1 74 ? -22.561 7.904 35.467 1.00 47.09 74 LYS A C 1
ATOM 584 O O . LYS A 1 74 ? -21.323 8.054 35.406 1.00 47.09 74 LYS A O 1
#

Sequence (74 aa):
MDNKKLVAAILIIVPFVAYLALPLYNTEFPEVAGLPFFYWYQIIWLPISGALFYIAAVLIDSGRKKAKGSGSRK

Nearest PDB structures (foldseek):
  7qhm-assembly1_J  TM=5.919E-01  e=2.893E+00  Corynebacterium glutamicum ATCC 13032